Protein AF-A0A7S2ZTG7-F1 (afdb_monomer)

Radius of gyration: 15.68 Å; Cα contacts (8 Å, |Δi|>4): 116; chains: 1; bounding box: 51×35×34 Å

Secondary structure (DSSP, 8-state):
--SSSSSSHHHHHHHHHHHH-SEEE-TT--HHHHHHHHHHHHHHHHS----TTEEEEEE------TTS---HHHHHHHHHHHTT---EE-TTSSEEEEEE--

Foldseek 3Di:
DDPPPPPPVVVVVVLVVLQVDLEDEQEPPDLVVLVVSVVVSVVSVVPDPDDQFRKHKYFLDLDPPPPDDSPNVVSSCVSCVVVVWDWDADPSRGITMTGGGD

pLDDT: mean 73.91, std 17.14, range [40.03, 93.25]

Mean predicted aligned error: 10.43 Å

Organism: NCBI:txid101924

Structure (mmCIF, N/CA/C/O backbone):
data_AF-A0A7S2ZTG7-F1
#
_entry.id   AF-A0A7S2ZTG7-F1
#
loop_
_atom_site.group_PDB
_atom_site.id
_atom_site.type_symbol
_atom_site.label_atom_id
_atom_site.label_alt_id
_atom_site.label_comp_id
_atom_site.label_asym_id
_atom_site.label_entity_id
_atom_site.label_seq_id
_atom_site.pdbx_PDB_ins_code
_atom_site.Cartn_x
_atom_site.Cartn_y
_atom_site.Cartn_z
_atom_site.occupancy
_atom_site.B_iso_or_equiv
_atom_site.auth_seq_id
_atom_site.auth_comp_id
_atom_site.auth_asym_id
_atom_site.auth_atom_id
_atom_site.pdbx_PDB_model_num
ATOM 1 N N . MET A 1 1 ? -33.675 -24.214 -10.840 1.00 48.72 1 MET A N 1
ATOM 2 C CA . MET A 1 1 ? -33.329 -23.308 -9.723 1.00 48.72 1 MET A CA 1
ATOM 3 C C . MET A 1 1 ? -31.962 -23.694 -9.175 1.00 48.72 1 MET A C 1
ATOM 5 O O . MET A 1 1 ? -31.676 -24.878 -9.121 1.00 48.72 1 MET A O 1
ATOM 9 N N . SER A 1 2 ? -31.174 -22.705 -8.744 1.00 48.22 2 SER A N 1
ATOM 10 C CA . SER A 1 2 ? -29.939 -22.847 -7.948 1.00 48.22 2 SER A CA 1
ATOM 11 C C . SER A 1 2 ? -28.609 -23.088 -8.691 1.00 48.22 2 SER A C 1
ATOM 13 O O . SER A 1 2 ? -28.026 -24.162 -8.640 1.00 48.22 2 SER A O 1
ATOM 15 N N . GLN A 1 3 ? -28.074 -22.032 -9.316 1.00 43.06 3 GLN A N 1
ATOM 16 C CA . GLN A 1 3 ? -26.617 -21.857 -9.514 1.00 43.06 3 GLN A CA 1
ATOM 17 C C . GLN A 1 3 ? -26.085 -20.548 -8.888 1.00 43.06 3 GLN A C 1
ATOM 19 O O . GLN A 1 3 ? -24.906 -20.229 -8.995 1.00 43.06 3 GLN A O 1
ATOM 24 N N . PHE A 1 4 ? -26.933 -19.785 -8.189 1.00 45.25 4 PHE A N 1
ATOM 25 C CA . PHE A 1 4 ? -26.601 -18.427 -7.736 1.00 45.25 4 PHE A CA 1
ATOM 26 C C . PHE A 1 4 ? -26.100 -18.317 -6.287 1.00 45.25 4 PHE A C 1
ATOM 28 O O . PHE A 1 4 ? -25.670 -17.244 -5.875 1.00 45.25 4 PHE A O 1
ATOM 35 N N . LEU A 1 5 ? -26.093 -19.408 -5.513 1.00 42.53 5 LEU A N 1
ATOM 36 C CA . LEU A 1 5 ? -25.758 -19.360 -4.081 1.00 42.53 5 LEU A CA 1
ATOM 37 C C . LEU A 1 5 ? -24.294 -19.690 -3.740 1.00 42.53 5 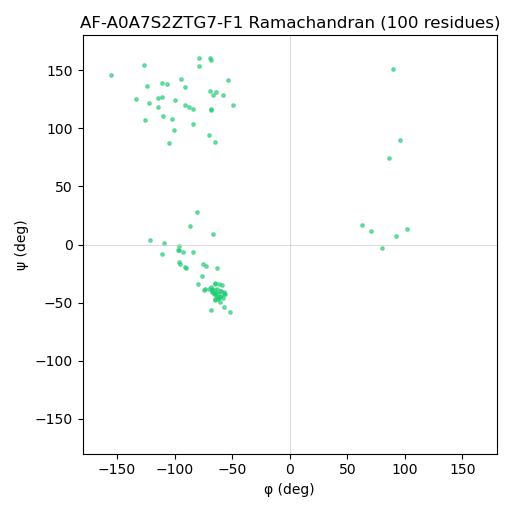LEU A C 1
ATOM 39 O O . LEU A 1 5 ? -23.911 -19.585 -2.581 1.00 42.53 5 LEU A O 1
ATOM 43 N N . PHE A 1 6 ? -23.448 -20.021 -4.722 1.00 42.12 6 PHE A N 1
ATOM 44 C CA . PHE A 1 6 ? -22.040 -20.377 -4.470 1.00 42.12 6 PHE A CA 1
ATOM 45 C C . PHE A 1 6 ? -21.041 -19.216 -4.643 1.00 42.12 6 PHE A C 1
ATOM 47 O O . PHE A 1 6 ? -19.852 -19.378 -4.373 1.00 42.12 6 PHE A O 1
ATOM 54 N N . ARG A 1 7 ? -21.502 -18.033 -5.083 1.00 40.03 7 ARG A N 1
ATOM 55 C CA . ARG A 1 7 ? -20.640 -16.859 -5.340 1.00 40.03 7 ARG A CA 1
ATOM 56 C C . ARG A 1 7 ? -20.548 -15.852 -4.190 1.00 40.03 7 ARG A C 1
ATOM 58 O O . ARG A 1 7 ? -19.629 -15.045 -4.191 1.00 40.03 7 ARG A O 1
ATOM 65 N N . LEU A 1 8 ? -21.462 -15.888 -3.219 1.00 45.09 8 LEU A N 1
ATOM 66 C CA . LEU A 1 8 ? -21.557 -14.858 -2.170 1.00 45.09 8 LEU A CA 1
ATOM 67 C C . LEU A 1 8 ? -20.842 -15.224 -0.861 1.00 45.09 8 LEU A C 1
ATOM 69 O O . LEU A 1 8 ? -20.573 -14.352 -0.040 1.00 45.09 8 LEU A O 1
ATOM 73 N N . THR A 1 9 ? -20.488 -16.494 -0.663 1.00 42.25 9 THR A N 1
ATOM 74 C CA . THR A 1 9 ? -19.822 -16.969 0.562 1.00 42.25 9 THR A CA 1
ATOM 75 C C . THR A 1 9 ? -18.295 -16.922 0.489 1.00 42.25 9 THR A C 1
ATOM 77 O O . THR A 1 9 ? -17.647 -16.864 1.532 1.00 42.25 9 THR A O 1
ATOM 80 N N . GLN A 1 10 ? -17.700 -16.879 -0.710 1.00 44.78 10 GLN A N 1
ATOM 81 C CA . GLN A 1 10 ? -16.241 -16.769 -0.853 1.00 44.78 10 GLN A CA 1
ATOM 82 C C . GLN A 1 10 ? -15.708 -15.354 -0.580 1.00 44.78 10 GLN A C 1
ATOM 84 O O . GLN A 1 10 ? -14.575 -15.217 -0.118 1.00 44.78 10 GLN A O 1
ATOM 89 N N . SER A 1 11 ? -16.521 -14.311 -0.784 1.00 49.38 11 SER A N 1
ATOM 90 C CA . SER A 1 11 ? -16.092 -12.916 -0.610 1.00 49.38 11 SER A CA 1
ATOM 91 C C . SER A 1 11 ? -15.738 -12.590 0.844 1.00 49.38 11 SER A C 1
ATOM 93 O O . SER A 1 11 ? -14.630 -12.131 1.105 1.00 49.38 11 SER A O 1
ATOM 95 N N . ARG A 1 12 ? -16.588 -12.967 1.813 1.00 50.66 12 ARG A N 1
ATOM 96 C CA . ARG A 1 12 ? -16.324 -12.702 3.243 1.00 50.66 12 ARG A CA 1
ATOM 97 C C . ARG A 1 12 ? -15.109 -13.446 3.794 1.00 50.66 12 ARG A C 1
ATOM 99 O O . ARG A 1 12 ? -14.419 -12.946 4.682 1.00 50.66 12 ARG A O 1
ATOM 106 N N . PHE A 1 13 ? -14.847 -14.657 3.304 1.00 48.78 13 PHE A N 1
ATOM 107 C CA . PHE A 1 13 ? -13.727 -15.458 3.797 1.00 48.78 13 PHE A CA 1
ATOM 108 C C . PHE A 1 13 ? -12.381 -14.937 3.277 1.00 48.78 13 PHE A C 1
ATOM 110 O O . PHE A 1 13 ? -11.405 -14.874 4.031 1.00 48.78 13 PHE A O 1
ATOM 117 N N . LEU A 1 14 ? -12.339 -14.506 2.012 1.00 51.38 14 LEU A N 1
ATOM 118 C CA . LEU A 1 14 ? -11.170 -13.836 1.448 1.00 51.38 14 LEU A CA 1
ATOM 119 C C . LEU A 1 14 ? -10.939 -12.481 2.125 1.00 51.38 14 LEU A C 1
ATOM 121 O O . LEU A 1 14 ? -9.808 -12.222 2.525 1.00 51.38 14 LEU A O 1
ATOM 125 N N . GLU A 1 15 ? -11.988 -11.688 2.365 1.00 50.19 15 GLU A N 1
ATOM 126 C CA . GLU A 1 15 ? -11.901 -10.429 3.122 1.00 50.19 15 GLU A CA 1
ATOM 127 C C . GLU A 1 15 ? -11.312 -10.638 4.526 1.00 50.19 15 GLU A C 1
ATOM 129 O O . GLU A 1 15 ? -10.419 -9.899 4.931 1.00 50.19 15 GLU A O 1
ATOM 134 N N . SER A 1 16 ? -11.717 -11.688 5.251 1.00 51.50 16 SER A N 1
ATOM 135 C CA . SER A 1 16 ? -11.188 -11.983 6.594 1.00 51.50 16 SER A CA 1
ATOM 136 C C . SER A 1 16 ? -9.691 -12.335 6.590 1.00 51.50 16 SER A C 1
ATOM 138 O O . SER A 1 16 ? -8.922 -11.845 7.421 1.00 51.50 16 SER A O 1
ATOM 140 N N . ARG A 1 17 ? -9.238 -13.144 5.622 1.00 51.75 17 ARG A N 1
ATOM 141 C CA . ARG A 1 17 ? -7.812 -13.494 5.455 1.00 51.75 17 ARG A CA 1
ATOM 142 C C . ARG A 1 17 ? -6.985 -12.301 4.978 1.00 51.75 17 ARG A C 1
ATOM 144 O O . ARG A 1 17 ? -5.849 -12.136 5.422 1.00 51.75 17 ARG A O 1
ATOM 151 N N . PHE A 1 18 ? -7.546 -11.479 4.093 1.00 53.94 18 PHE A N 1
ATOM 152 C CA . PHE A 1 18 ? -6.904 -10.263 3.600 1.00 53.94 18 PHE A CA 1
ATOM 153 C C . PHE A 1 18 ? -6.795 -9.217 4.706 1.00 53.94 18 PHE A C 1
ATOM 155 O O . PHE A 1 18 ? -5.768 -8.561 4.815 1.00 53.94 18 PHE A O 1
ATOM 162 N N . HIS A 1 19 ? -7.800 -9.119 5.579 1.00 55.69 19 HIS A N 1
ATOM 163 C CA . HIS A 1 19 ? -7.783 -8.286 6.775 1.00 55.69 19 HIS A CA 1
ATOM 164 C C . HIS A 1 19 ? -6.696 -8.734 7.756 1.00 55.69 19 HIS A C 1
ATOM 166 O O . HIS A 1 19 ? -5.933 -7.901 8.223 1.00 55.69 19 HIS A O 1
ATOM 172 N N . GLN A 1 20 ? -6.551 -10.031 8.054 1.00 58.94 20 GLN A N 1
ATOM 173 C CA . GLN A 1 20 ? -5.524 -10.505 8.999 1.00 58.94 20 GLN A CA 1
ATOM 174 C C . GLN A 1 20 ? -4.091 -10.278 8.510 1.00 58.94 20 GLN A C 1
ATOM 176 O O . GLN A 1 20 ? -3.207 -10.011 9.326 1.00 58.94 20 GLN A O 1
ATOM 181 N N . LYS A 1 21 ? -3.857 -10.345 7.196 1.00 67.06 21 LYS A N 1
ATOM 182 C CA . LYS A 1 21 ? -2.542 -10.044 6.633 1.00 67.06 21 LYS A CA 1
ATOM 183 C C . LYS A 1 21 ? -2.241 -8.556 6.781 1.00 67.06 21 LYS A C 1
ATOM 185 O O . LYS A 1 21 ? -2.920 -7.701 6.215 1.00 67.06 21 LYS A O 1
ATOM 190 N N . THR A 1 22 ? -1.205 -8.253 7.552 1.00 80.38 22 THR A N 1
ATOM 191 C CA . THR A 1 22 ? -0.633 -6.908 7.643 1.00 80.38 22 THR A CA 1
ATOM 192 C C . THR A 1 22 ? 0.138 -6.550 6.382 1.00 80.38 22 THR A C 1
ATOM 194 O O . THR A 1 22 ? 0.325 -5.372 6.134 1.00 80.38 22 THR A O 1
ATOM 197 N N . SER A 1 23 ? 0.530 -7.528 5.561 1.00 87.00 23 SER A N 1
ATOM 198 C CA . SER A 1 23 ? 1.296 -7.312 4.338 1.00 87.00 23 SER A CA 1
ATOM 199 C C . SER A 1 23 ? 0.498 -7.590 3.060 1.00 87.00 23 SER A C 1
ATOM 201 O O . SER A 1 23 ? -0.252 -8.566 2.963 1.00 87.00 23 SER A O 1
ATOM 203 N N . VAL A 1 24 ? 0.683 -6.728 2.061 1.00 88.94 24 VAL A N 1
ATOM 204 C CA . VAL A 1 24 ? 0.140 -6.841 0.704 1.00 88.94 24 VAL A CA 1
ATOM 205 C C . VAL A 1 24 ? 1.306 -6.834 -0.274 1.00 88.94 24 VAL A C 1
ATOM 207 O O . VAL A 1 24 ? 2.090 -5.887 -0.302 1.00 88.94 24 VAL A O 1
ATOM 210 N N . ASP A 1 25 ? 1.419 -7.889 -1.076 1.00 88.19 25 ASP A N 1
ATOM 211 C CA . ASP A 1 25 ? 2.457 -7.991 -2.098 1.00 88.19 25 ASP A CA 1
ATOM 212 C C . ASP A 1 25 ? 1.997 -7.352 -3.411 1.00 88.19 25 ASP A C 1
ATOM 214 O O . ASP A 1 25 ? 0.998 -7.762 -4.001 1.00 88.19 25 ASP A O 1
ATOM 218 N N . LEU A 1 26 ? 2.721 -6.317 -3.829 1.00 87.94 26 LEU A N 1
ATOM 219 C CA . LEU A 1 26 ? 2.527 -5.549 -5.057 1.00 87.94 26 LEU A CA 1
ATOM 220 C C . LEU A 1 26 ? 3.651 -5.824 -6.071 1.00 87.94 26 LEU A C 1
ATOM 222 O O . LEU A 1 26 ? 3.669 -5.228 -7.150 1.00 87.94 26 LEU A O 1
ATOM 226 N N . HIS A 1 27 ? 4.606 -6.701 -5.748 1.00 84.19 27 HIS A N 1
ATOM 227 C CA . HIS A 1 27 ? 5.703 -7.040 -6.640 1.00 84.19 27 HIS A CA 1
ATOM 228 C C . HIS A 1 27 ? 5.188 -7.726 -7.913 1.00 84.19 27 HIS A C 1
ATOM 230 O O . HIS A 1 27 ? 4.408 -8.673 -7.864 1.00 84.19 27 HIS A O 1
ATOM 236 N N . GLY A 1 28 ? 5.653 -7.253 -9.071 1.00 80.12 28 GLY A N 1
ATOM 237 C CA . GLY A 1 28 ? 5.284 -7.811 -10.375 1.00 80.12 28 GLY A CA 1
ATOM 238 C C . GLY A 1 28 ? 3.925 -7.358 -10.919 1.00 80.12 28 GLY A C 1
ATOM 239 O O . GLY A 1 28 ? 3.604 -7.699 -12.055 1.00 80.12 28 GLY A O 1
ATOM 240 N N . TYR A 1 29 ? 3.152 -6.565 -10.170 1.00 84.75 29 TYR A N 1
ATOM 241 C CA . TYR A 1 29 ? 1.921 -5.954 -10.678 1.00 84.75 29 TYR A CA 1
ATOM 242 C C . TYR A 1 29 ? 2.200 -4.726 -11.548 1.00 84.75 29 TYR A C 1
ATOM 244 O O . TYR A 1 29 ? 3.258 -4.099 -11.473 1.00 84.75 29 TYR A O 1
ATOM 252 N N . THR A 1 30 ? 1.219 -4.340 -12.364 1.00 85.69 30 THR A N 1
ATOM 253 C CA . THR A 1 30 ? 1.221 -3.013 -12.987 1.00 85.69 30 THR A CA 1
ATOM 254 C C . THR A 1 30 ? 0.984 -1.936 -11.922 1.00 85.69 30 THR A C 1
ATOM 256 O O . THR A 1 30 ? 0.459 -2.214 -10.844 1.00 85.69 30 THR A O 1
ATOM 259 N N . VAL A 1 31 ? 1.349 -0.682 -12.212 1.00 85.50 31 VAL A N 1
ATOM 260 C CA . VAL A 1 31 ? 1.065 0.444 -11.300 1.00 85.50 31 VAL A CA 1
ATOM 261 C C . VAL A 1 31 ? -0.435 0.552 -11.019 1.00 85.50 31 VAL A C 1
ATOM 263 O O . VAL A 1 31 ? -0.828 0.752 -9.876 1.00 85.50 31 VAL A O 1
ATOM 266 N N . GLU A 1 32 ? -1.269 0.397 -12.047 1.00 88.38 32 GLU A N 1
ATOM 267 C CA . GLU A 1 32 ? -2.720 0.517 -11.918 1.00 88.38 32 GLU A CA 1
ATOM 268 C C . GLU A 1 32 ? -3.303 -0.582 -11.018 1.00 88.38 32 GLU A C 1
ATOM 270 O O . GLU A 1 32 ? -4.067 -0.287 -10.097 1.00 88.38 32 GLU A O 1
ATOM 275 N N . ASP A 1 33 ? -2.900 -1.838 -11.226 1.00 86.94 33 ASP A N 1
ATOM 276 C CA . ASP A 1 33 ? -3.378 -2.957 -10.408 1.00 86.94 33 ASP A CA 1
ATOM 277 C C . ASP A 1 33 ? -2.871 -2.865 -8.968 1.00 86.94 33 ASP A C 1
ATOM 279 O O . ASP A 1 33 ? -3.624 -3.122 -8.026 1.00 86.94 33 ASP A O 1
ATOM 283 N N . ALA A 1 34 ? -1.624 -2.422 -8.777 1.00 89.31 34 ALA A N 1
ATOM 284 C CA . ALA A 1 34 ? -1.070 -2.187 -7.451 1.00 89.31 34 ALA A CA 1
ATOM 285 C C . ALA A 1 34 ? -1.885 -1.135 -6.680 1.00 89.31 34 ALA A C 1
ATOM 287 O O . ALA A 1 34 ? -2.225 -1.353 -5.518 1.00 89.31 34 ALA A O 1
ATOM 288 N N . LEU A 1 35 ? -2.263 -0.026 -7.326 1.00 91.25 35 LEU A N 1
ATOM 289 C CA . LEU A 1 35 ? -3.098 1.009 -6.707 1.00 91.25 35 LEU A CA 1
ATOM 290 C C . LEU A 1 35 ? -4.505 0.500 -6.368 1.00 91.25 35 LEU A C 1
ATOM 292 O O . LEU A 1 35 ? -5.017 0.809 -5.291 1.00 91.25 35 LEU A O 1
ATOM 296 N N . LYS A 1 36 ? -5.113 -0.330 -7.226 1.00 91.56 36 LYS A N 1
ATOM 297 C CA . LYS A 1 36 ? -6.405 -0.975 -6.925 1.00 91.56 36 LYS A CA 1
ATOM 298 C C . LYS A 1 36 ? -6.310 -1.858 -5.680 1.00 91.56 36 LYS A C 1
ATOM 300 O O . LYS A 1 36 ? -7.169 -1.769 -4.807 1.00 91.56 36 LYS A O 1
ATOM 305 N N . LEU A 1 37 ? -5.255 -2.667 -5.563 1.00 89.75 37 LEU A N 1
ATOM 306 C CA . LEU A 1 37 ? -5.030 -3.526 -4.393 1.00 89.75 37 LEU A CA 1
ATOM 307 C C . LEU A 1 37 ? -4.806 -2.716 -3.111 1.00 89.75 37 LEU A C 1
ATOM 309 O O . LEU A 1 37 ? -5.370 -3.054 -2.069 1.00 89.75 37 LEU A O 1
ATOM 313 N N . VAL A 1 38 ? -4.033 -1.628 -3.189 1.00 91.12 38 VAL A N 1
ATOM 314 C CA . VAL A 1 38 ? -3.836 -0.695 -2.068 1.00 91.12 38 VAL A CA 1
ATOM 315 C C . VAL A 1 38 ? -5.174 -0.091 -1.643 1.00 91.12 38 VAL A C 1
ATOM 317 O O . VAL A 1 38 ? -5.522 -0.154 -0.466 1.00 91.12 38 VAL A O 1
ATOM 320 N N . SER A 1 39 ? -5.958 0.425 -2.593 1.00 91.50 39 SER A N 1
ATOM 321 C CA . SER A 1 39 ? -7.276 1.009 -2.326 1.00 91.50 39 SER A CA 1
ATOM 322 C C . SER A 1 39 ? -8.221 0.015 -1.650 1.00 91.50 39 SER A C 1
ATOM 324 O O . SER A 1 39 ? -8.873 0.368 -0.671 1.00 91.50 39 SER A O 1
ATOM 326 N N . LEU A 1 40 ? -8.287 -1.223 -2.151 1.00 89.00 40 LEU A N 1
ATOM 327 C CA . LEU A 1 40 ? -9.132 -2.278 -1.585 1.00 89.00 40 LEU A CA 1
ATOM 328 C C . LEU A 1 40 ? -8.722 -2.619 -0.151 1.00 89.00 40 LEU A C 1
ATOM 330 O O . LEU A 1 40 ? -9.581 -2.769 0.715 1.00 89.00 40 LEU A O 1
ATOM 334 N N . LYS A 1 41 ? -7.413 -2.712 0.119 1.00 87.38 41 LYS A N 1
ATOM 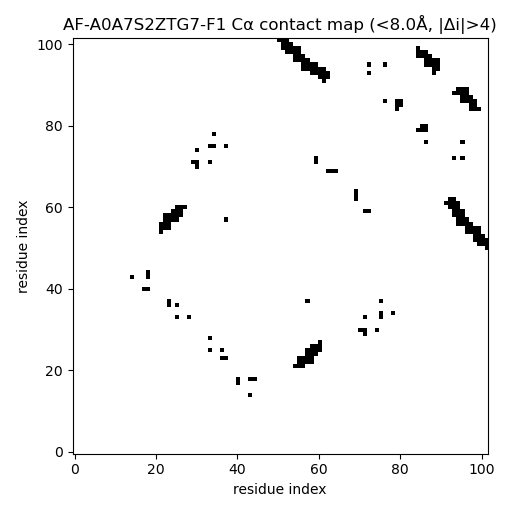335 C CA . LYS A 1 41 ? -6.908 -2.982 1.468 1.00 87.38 41 LYS A CA 1
ATOM 336 C C . LYS A 1 41 ? -7.267 -1.857 2.434 1.00 87.38 41 LYS A C 1
ATOM 338 O O . LYS A 1 41 ? -7.714 -2.149 3.537 1.00 87.38 41 LYS A O 1
ATOM 343 N N . LEU A 1 42 ? -7.080 -0.602 2.030 1.00 87.06 42 LEU A N 1
ATOM 344 C CA . LEU A 1 42 ? -7.410 0.554 2.865 1.00 87.06 42 LEU A CA 1
ATOM 345 C C . LEU A 1 42 ? -8.906 0.608 3.186 1.00 87.06 42 LEU A C 1
ATOM 347 O O . LEU A 1 42 ? -9.260 0.721 4.352 1.00 87.06 42 LEU A O 1
ATOM 351 N N . ASP A 1 43 ? -9.770 0.435 2.183 1.00 86.50 43 ASP A N 1
ATOM 352 C CA . ASP A 1 43 ? -11.229 0.426 2.362 1.00 86.50 43 ASP A CA 1
ATOM 353 C C . ASP A 1 43 ? -11.682 -0.707 3.304 1.00 86.50 43 ASP A C 1
ATOM 355 O O . ASP A 1 43 ? -12.502 -0.484 4.195 1.00 86.50 43 ASP A O 1
ATOM 359 N N . CYS A 1 44 ? -11.076 -1.898 3.203 1.00 82.88 44 CYS A N 1
ATOM 360 C CA . CYS A 1 44 ? -11.337 -2.989 4.147 1.00 82.88 44 CYS A CA 1
ATOM 361 C C . CYS A 1 44 ? -10.999 -2.605 5.596 1.00 82.88 44 CYS A C 1
ATOM 363 O O . CYS A 1 44 ? -11.725 -2.976 6.513 1.00 82.88 44 CYS A O 1
ATOM 365 N N . GLU A 1 45 ? -9.901 -1.887 5.824 1.00 81.81 45 GLU A N 1
ATOM 366 C CA . GLU A 1 45 ? -9.457 -1.503 7.171 1.00 81.81 45 GLU A CA 1
ATOM 367 C C . GLU A 1 45 ? -10.244 -0.295 7.710 1.00 81.81 45 GLU A C 1
ATOM 369 O O . GLU A 1 45 ? -10.579 -0.236 8.897 1.00 81.81 45 GLU A O 1
ATOM 374 N N . GLU A 1 46 ? -10.627 0.633 6.833 1.00 79.12 46 GLU A N 1
ATOM 375 C CA . GLU A 1 46 ? -11.521 1.752 7.139 1.00 79.12 46 GLU A CA 1
ATOM 376 C C . GLU A 1 46 ? -12.920 1.265 7.540 1.00 79.12 46 GLU A C 1
ATOM 378 O O . GLU A 1 46 ? -13.491 1.791 8.494 1.00 79.12 46 GLU A O 1
ATOM 383 N N . ARG A 1 47 ? -13.446 0.208 6.910 1.00 77.69 47 ARG A N 1
ATOM 384 C CA . ARG A 1 47 ? -14.760 -0.372 7.251 1.00 77.69 47 ARG A CA 1
ATOM 385 C C . ARG A 1 47 ? -14.777 -1.194 8.538 1.00 77.69 47 ARG A C 1
ATOM 387 O O . ARG A 1 47 ? -15.850 -1.475 9.060 1.00 77.69 47 ARG A O 1
ATOM 394 N N . THR A 1 48 ? -13.623 -1.606 9.058 1.00 70.50 48 THR A N 1
ATOM 395 C CA . THR A 1 48 ? -13.562 -2.402 10.294 1.00 70.50 48 THR A CA 1
ATOM 396 C C . THR A 1 48 ? -13.431 -1.51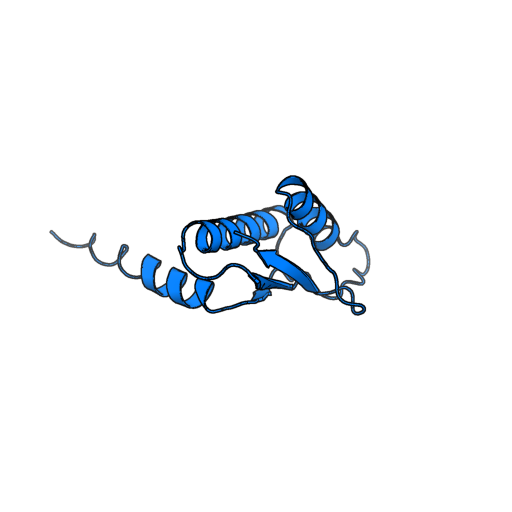9 11.532 1.00 70.50 48 THR A C 1
ATOM 398 O O . THR A 1 48 ? -12.441 -0.809 11.671 1.00 70.50 48 THR A O 1
ATOM 401 N N . ASP A 1 49 ? -14.376 -1.584 12.474 1.00 61.84 49 ASP A N 1
ATOM 402 C CA . ASP A 1 49 ? -14.442 -0.745 13.695 1.00 61.84 49 ASP A CA 1
ATOM 403 C C . ASP A 1 49 ? -13.319 -0.963 14.733 1.00 61.84 49 ASP A C 1
ATOM 405 O O . ASP A 1 49 ? -13.372 -0.456 15.852 1.00 61.84 49 ASP A O 1
ATOM 409 N N . GLY A 1 50 ? -12.276 -1.724 14.412 1.00 56.09 50 GLY A N 1
ATOM 410 C CA . GLY A 1 50 ? -11.370 -2.259 15.419 1.00 56.09 50 GLY A CA 1
ATOM 411 C C . GLY A 1 50 ? -9.909 -1.937 15.171 1.00 56.09 50 GLY A C 1
ATOM 412 O O . GLY A 1 50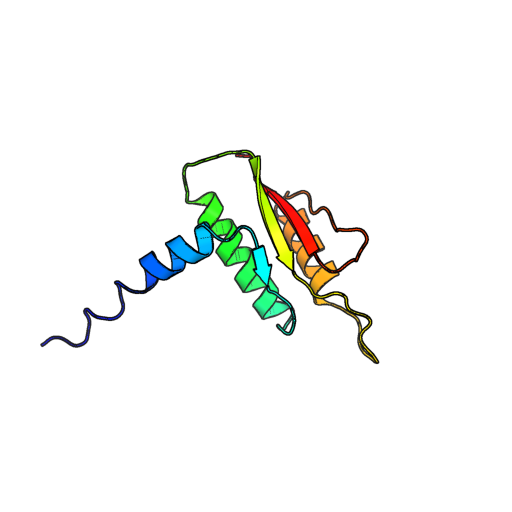 ? -9.262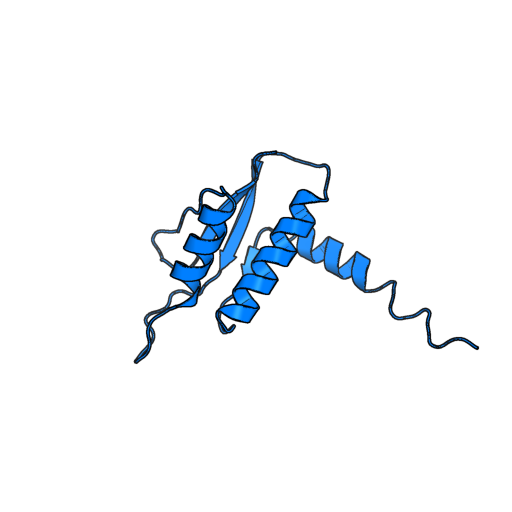 -2.646 14.409 1.00 56.09 50 GLY A O 1
ATOM 413 N N . ARG A 1 51 ? -9.381 -1.014 15.986 1.00 58.84 51 ARG A N 1
ATOM 414 C CA . ARG A 1 51 ? -7.956 -0.784 16.322 1.00 58.84 51 ARG A CA 1
ATOM 415 C C . ARG A 1 51 ? -7.244 0.289 15.493 1.00 58.84 51 ARG A C 1
ATOM 417 O O . ARG A 1 51 ? -6.569 0.013 14.504 1.00 58.84 51 ARG A O 1
ATOM 424 N N . SER A 1 52 ? -7.315 1.515 16.013 1.00 65.06 52 SER A N 1
ATOM 425 C CA . SER A 1 52 ? -6.331 2.567 15.733 1.00 65.06 52 SER A CA 1
ATOM 426 C C . SER A 1 52 ? -4.913 2.043 16.034 1.00 65.06 52 SER A C 1
ATOM 428 O O . SER A 1 52 ? -4.717 1.264 16.971 1.00 65.06 52 SER A O 1
ATOM 430 N N . GLY A 1 53 ? -3.929 2.413 15.214 1.00 69.62 53 GLY A N 1
ATOM 431 C CA . GLY A 1 53 ? -2.531 1.993 15.359 1.00 69.62 53 GLY A CA 1
ATOM 432 C C . GLY A 1 53 ? -2.135 0.731 14.582 1.00 69.62 53 GLY A C 1
ATOM 433 O O . GLY A 1 53 ? -1.013 0.241 14.745 1.00 69.62 53 GLY A O 1
ATOM 434 N N . ARG A 1 54 ? -3.009 0.192 13.722 1.00 80.94 54 ARG A N 1
ATOM 435 C CA . ARG A 1 54 ? -2.668 -0.971 12.893 1.00 80.94 54 ARG A CA 1
ATOM 436 C C . ARG A 1 54 ? -1.642 -0.608 11.819 1.00 80.94 54 ARG A C 1
ATOM 438 O O . ARG A 1 54 ? -1.813 0.368 11.091 1.00 80.94 54 ARG A O 1
ATOM 445 N N . ARG A 1 55 ? -0.596 -1.430 11.700 1.00 85.44 55 ARG A N 1
ATOM 446 C CA . ARG A 1 55 ? 0.424 -1.326 10.648 1.00 85.44 55 ARG A CA 1
ATOM 447 C C . ARG A 1 55 ? 0.052 -2.158 9.428 1.00 85.44 55 ARG A C 1
ATOM 449 O O . ARG A 1 55 ? -0.352 -3.313 9.575 1.00 85.44 55 ARG A O 1
ATOM 456 N N . ILE A 1 56 ? 0.225 -1.568 8.249 1.00 89.25 56 ILE A N 1
ATOM 457 C CA . ILE A 1 56 ? 0.083 -2.238 6.955 1.00 89.25 56 ILE A CA 1
ATOM 458 C C . ILE A 1 56 ? 1.381 -2.070 6.179 1.00 89.25 56 ILE A C 1
ATOM 460 O O . ILE A 1 56 ? 1.943 -0.978 6.137 1.00 89.25 56 ILE A O 1
ATOM 464 N N . GLU A 1 57 ? 1.831 -3.150 5.560 1.00 90.44 57 GLU A N 1
ATOM 465 C CA . GLU A 1 57 ? 3.054 -3.246 4.783 1.00 90.44 57 GLU A CA 1
ATOM 466 C C . GLU A 1 57 ? 2.688 -3.512 3.319 1.00 90.44 57 GLU A C 1
ATOM 468 O O . GLU A 1 57 ? 1.974 -4.458 3.001 1.00 90.44 57 GLU A O 1
ATOM 473 N N . PHE A 1 58 ? 3.183 -2.693 2.405 1.00 90.62 58 PHE A N 1
ATOM 474 C CA . PHE A 1 58 ? 3.035 -2.870 0.967 1.00 90.62 58 PHE A CA 1
ATOM 475 C C . PHE A 1 58 ? 4.393 -3.236 0.382 1.00 90.62 58 PHE A C 1
ATOM 477 O O . PHE A 1 58 ? 5.311 -2.414 0.341 1.00 90.62 58 PHE A O 1
ATOM 484 N N . ILE A 1 59 ? 4.537 -4.478 -0.066 1.00 89.69 59 ILE A N 1
ATOM 485 C CA . ILE A 1 59 ? 5.777 -4.991 -0.645 1.00 89.69 59 ILE A CA 1
ATOM 486 C C . ILE A 1 59 ? 5.778 -4.592 -2.119 1.00 89.69 59 ILE A C 1
ATOM 488 O O . ILE A 1 59 ? 5.066 -5.161 -2.930 1.00 89.69 59 ILE A O 1
ATOM 492 N N . THR A 1 60 ? 6.555 -3.575 -2.476 1.00 85.56 60 THR A N 1
ATOM 493 C CA . THR A 1 60 ? 6.636 -3.053 -3.855 1.00 85.56 60 THR A CA 1
ATOM 494 C C . THR A 1 60 ? 7.756 -3.703 -4.669 1.00 85.56 60 THR A C 1
ATOM 496 O O . THR A 1 60 ? 7.852 -3.493 -5.878 1.00 85.56 60 THR A O 1
ATOM 499 N N . GLY A 1 61 ? 8.582 -4.527 -4.014 1.00 76.50 61 GLY A N 1
ATOM 500 C CA . GLY A 1 61 ? 9.771 -5.136 -4.597 1.00 76.50 61 GLY A CA 1
ATOM 501 C C . GLY A 1 61 ? 11.025 -4.282 -4.436 1.00 76.50 61 GLY A C 1
ATOM 502 O O . GLY A 1 61 ? 10.970 -3.060 -4.405 1.00 76.50 61 GLY A O 1
ATOM 503 N N . ARG A 1 62 ? 12.195 -4.926 -4.374 1.00 70.69 62 ARG A N 1
ATOM 504 C CA . ARG A 1 62 ? 13.501 -4.287 -4.091 1.00 70.69 62 ARG A CA 1
ATOM 505 C C . ARG A 1 62 ? 14.148 -3.605 -5.312 1.00 70.69 62 ARG A C 1
ATOM 507 O O . ARG A 1 62 ? 15.368 -3.587 -5.429 1.00 70.69 62 ARG A O 1
ATOM 514 N N . GLY A 1 63 ? 13.356 -3.137 -6.275 1.00 64.12 63 GLY A N 1
ATOM 515 C CA . GLY A 1 63 ? 13.799 -2.931 -7.659 1.00 64.12 63 GLY A CA 1
ATOM 516 C C . GLY A 1 63 ? 15.114 -2.148 -7.844 1.00 64.12 63 GLY A C 1
ATOM 517 O O . GLY A 1 63 ? 15.181 -0.960 -7.550 1.00 64.12 63 GLY A O 1
ATOM 518 N N . LYS A 1 64 ? 16.111 -2.781 -8.480 1.00 49.88 64 LYS A N 1
ATOM 519 C CA . LYS A 1 64 ? 16.855 -2.171 -9.594 1.00 49.88 64 LYS A CA 1
ATOM 520 C C . LYS A 1 64 ? 16.263 -2.778 -10.861 1.00 49.88 64 LYS A C 1
ATOM 522 O O . LYS A 1 64 ? 16.590 -3.908 -11.204 1.00 49.88 64 LYS A O 1
ATOM 527 N N . SER A 1 65 ? 15.351 -2.077 -11.524 1.00 49.34 65 SER A N 1
ATOM 528 C CA . SER A 1 65 ? 14.892 -2.518 -12.840 1.00 49.34 65 SER A CA 1
ATOM 529 C C . SER A 1 65 ? 16.037 -2.357 -13.836 1.00 49.34 65 SER A C 1
ATOM 531 O O . SER A 1 65 ? 16.481 -1.241 -14.106 1.00 49.34 65 SER A O 1
ATOM 533 N N . THR A 1 66 ? 16.516 -3.464 -14.391 1.00 44.09 66 THR A N 1
ATOM 534 C CA . THR A 1 66 ? 17.400 -3.490 -15.557 1.00 44.09 66 THR A CA 1
ATOM 535 C C . THR A 1 66 ? 16.609 -2.942 -16.755 1.00 44.09 66 THR A C 1
ATOM 537 O O . THR A 1 66 ? 15.914 -3.682 -17.437 1.00 44.09 66 THR A O 1
ATOM 540 N N . GLY A 1 67 ? 16.630 -1.620 -16.966 1.00 49.28 67 GLY A N 1
ATOM 541 C CA . GLY A 1 67 ? 16.104 -0.987 -18.187 1.00 49.28 67 GLY A CA 1
ATOM 542 C C . GLY A 1 67 ? 14.724 -0.313 -18.127 1.00 49.28 67 GLY A C 1
ATOM 543 O O . GLY A 1 67 ? 14.194 0.035 -19.176 1.00 49.28 67 GLY A O 1
ATOM 544 N N . GLY A 1 68 ? 14.132 -0.062 -16.954 1.00 52.41 68 GLY A N 1
ATOM 545 C CA . GLY A 1 68 ? 12.869 0.691 -16.865 1.00 52.41 68 GLY A CA 1
ATOM 546 C C . GLY A 1 68 ? 12.670 1.366 -15.512 1.00 52.41 68 GLY A C 1
ATOM 547 O O . GLY A 1 68 ? 13.101 0.842 -14.495 1.00 52.41 68 GLY A O 1
ATOM 548 N N . SER A 1 69 ? 12.041 2.541 -15.461 1.00 53.94 69 SER A N 1
ATOM 549 C CA . SER A 1 69 ? 11.790 3.237 -14.191 1.00 53.94 69 SER A CA 1
ATOM 550 C C . SER A 1 69 ? 10.967 2.345 -13.247 1.00 53.94 69 SER A C 1
ATOM 552 O O . SER A 1 69 ? 9.916 1.836 -13.638 1.00 53.94 69 SER A O 1
ATOM 554 N N . VAL A 1 70 ? 11.415 2.156 -12.003 1.00 61.50 70 VAL A N 1
ATOM 555 C CA . VAL A 1 70 ? 10.629 1.474 -10.960 1.00 61.50 70 VAL A CA 1
ATOM 556 C C . VAL A 1 70 ? 9.476 2.402 -10.572 1.00 61.50 70 VAL A C 1
ATOM 558 O O . VAL A 1 70 ? 9.648 3.325 -9.782 1.00 61.50 70 VAL A O 1
ATOM 561 N N . LYS A 1 71 ? 8.308 2.217 -11.197 1.00 74.12 71 LYS A N 1
ATOM 562 C CA . LYS A 1 71 ? 7.179 3.161 -11.087 1.00 74.12 71 LYS A CA 1
ATOM 563 C C . LYS A 1 71 ? 6.203 2.844 -9.954 1.00 74.12 71 LYS A C 1
ATOM 565 O O . LYS A 1 71 ? 5.467 3.738 -9.562 1.00 74.12 71 LYS A O 1
ATOM 570 N N . ILE A 1 72 ? 6.183 1.620 -9.420 1.00 84.81 72 ILE A N 1
ATOM 571 C CA . ILE A 1 72 ? 5.167 1.211 -8.431 1.00 84.81 72 ILE A CA 1
ATOM 572 C C . ILE A 1 72 ? 5.365 1.959 -7.115 1.00 84.81 72 ILE A C 1
ATOM 574 O O . ILE A 1 72 ? 4.467 2.669 -6.681 1.00 84.81 72 ILE A O 1
ATOM 578 N N . ARG A 1 73 ? 6.554 1.866 -6.510 1.00 85.25 73 ARG A N 1
ATOM 579 C CA . ARG A 1 73 ? 6.852 2.518 -5.229 1.00 85.25 73 ARG A CA 1
ATOM 580 C C . ARG A 1 73 ? 6.514 4.016 -5.201 1.00 85.25 73 ARG A C 1
ATOM 582 O O . ARG A 1 73 ? 5.715 4.392 -4.348 1.00 85.25 73 ARG A O 1
ATOM 589 N N . PRO A 1 74 ? 7.065 4.874 -6.084 1.00 87.44 74 PRO A N 1
ATOM 590 C CA . PRO A 1 74 ? 6.788 6.308 -6.010 1.00 87.44 74 PRO A CA 1
ATOM 591 C C . PRO A 1 74 ? 5.298 6.621 -6.190 1.00 87.44 74 PRO A C 1
ATOM 593 O O . PRO A 1 74 ? 4.790 7.520 -5.532 1.00 87.44 74 PRO A O 1
ATOM 596 N N . ARG A 1 75 ? 4.581 5.847 -7.015 1.00 89.50 75 ARG A N 1
ATOM 597 C CA . ARG A 1 75 ? 3.140 6.027 -7.236 1.00 89.50 75 ARG A CA 1
ATOM 598 C C . ARG A 1 75 ? 2.289 5.573 -6.059 1.00 89.50 75 ARG A C 1
ATOM 600 O O . ARG A 1 75 ? 1.316 6.235 -5.729 1.00 89.50 75 ARG A O 1
ATOM 607 N N . VAL A 1 76 ? 2.664 4.480 -5.400 1.00 89.56 76 VAL A N 1
ATOM 608 C CA . VAL A 1 76 ? 1.994 4.031 -4.174 1.00 89.56 76 VAL A CA 1
ATOM 609 C C . VAL A 1 76 ? 2.254 5.018 -3.032 1.00 89.56 76 VAL A C 1
ATOM 611 O O . VAL A 1 76 ? 1.327 5.347 -2.300 1.00 89.56 76 VAL A O 1
ATOM 614 N N . GLU A 1 77 ? 3.476 5.545 -2.892 1.00 90.62 77 GLU A N 1
ATOM 615 C CA . GLU A 1 77 ? 3.775 6.592 -1.904 1.00 90.62 77 GLU A CA 1
ATOM 616 C C . GLU A 1 77 ? 2.960 7.875 -2.153 1.00 90.62 77 GLU A C 1
ATOM 618 O O . GLU A 1 77 ? 2.406 8.428 -1.205 1.00 90.62 77 GLU A O 1
ATOM 623 N N . GLU A 1 78 ? 2.879 8.336 -3.406 1.00 92.31 78 GLU A N 1
ATOM 624 C CA . GLU A 1 78 ? 2.064 9.488 -3.824 1.00 92.31 78 GLU A CA 1
ATOM 625 C C . GLU A 1 78 ? 0.5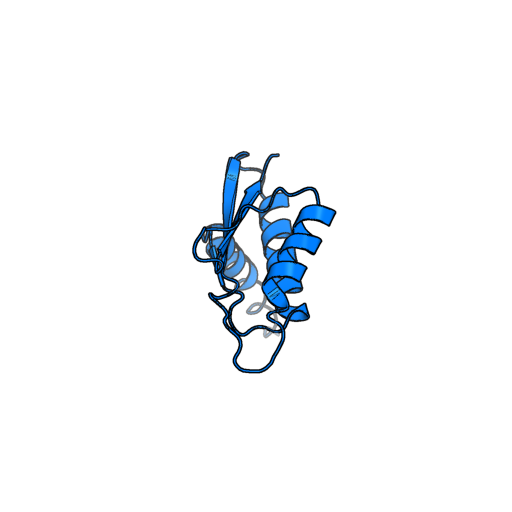88 9.279 -3.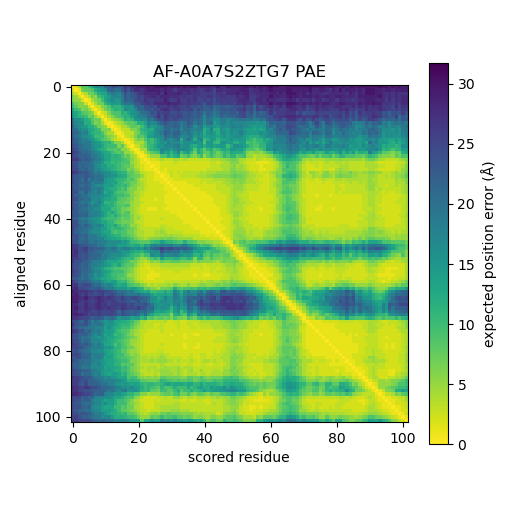457 1.00 92.31 78 GLU A C 1
ATOM 627 O O . GLU A 1 78 ? 0.034 10.060 -2.685 1.00 92.31 78 GLU A O 1
ATOM 632 N N . TYR A 1 79 ? 0.004 8.158 -3.884 1.00 92.56 79 TYR A N 1
ATOM 633 C CA . TYR A 1 79 ? -1.387 7.801 -3.598 1.00 92.56 79 TYR A CA 1
ATOM 634 C C . TYR A 1 79 ? -1.704 7.745 -2.094 1.00 92.56 79 TYR A C 1
ATOM 636 O O . TYR A 1 79 ? -2.756 8.200 -1.641 1.00 92.56 79 TYR A O 1
ATOM 644 N N . LEU A 1 80 ? -0.790 7.199 -1.285 1.00 92.06 80 LEU A N 1
ATOM 645 C CA . LEU A 1 80 ? -0.958 7.139 0.168 1.00 92.06 80 LEU A CA 1
ATOM 646 C C . LEU A 1 80 ? -0.921 8.536 0.805 1.00 92.06 80 LEU A C 1
ATOM 648 O O . LEU A 1 80 ? -1.734 8.815 1.685 1.00 92.06 80 LEU A O 1
ATOM 652 N N . ARG A 1 81 ? -0.023 9.421 0.350 1.00 92.00 81 ARG A N 1
ATOM 653 C CA . ARG A 1 81 ? 0.061 10.808 0.843 1.00 92.00 81 ARG A CA 1
ATOM 654 C C . ARG A 1 81 ? -1.165 11.635 0.457 1.00 92.00 81 ARG A C 1
ATOM 656 O O . ARG A 1 81 ? -1.644 12.399 1.289 1.00 92.00 81 ARG A O 1
ATOM 663 N N . GLU A 1 82 ? -1.696 11.463 -0.755 1.00 93.25 82 GLU A N 1
ATOM 664 C CA . GLU A 1 82 ? -2.947 12.106 -1.198 1.00 93.25 82 GLU A CA 1
ATOM 665 C C . GLU A 1 82 ? -4.129 11.738 -0.294 1.00 93.25 82 GLU A C 1
ATOM 667 O O . GLU A 1 82 ? -4.981 12.570 0.006 1.00 93.25 82 GLU A O 1
ATOM 672 N N . ARG A 1 83 ? -4.137 10.501 0.210 1.00 88.56 83 ARG A N 1
ATOM 673 C CA . ARG A 1 83 ? -5.112 10.004 1.188 1.00 88.56 83 ARG A CA 1
ATOM 674 C C . ARG A 1 83 ? -4.732 10.289 2.646 1.00 88.56 83 ARG A C 1
ATOM 676 O O . ARG A 1 83 ? -5.293 9.683 3.550 1.00 88.56 83 ARG A O 1
ATOM 683 N N . GLN A 1 84 ? -3.785 11.200 2.878 1.00 89.31 84 GLN A N 1
ATOM 684 C CA . GLN A 1 84 ? -3.325 11.645 4.200 1.00 89.31 84 GLN A CA 1
ATOM 685 C C . GLN A 1 84 ? -2.673 10.555 5.073 1.00 89.31 84 GLN A C 1
ATOM 687 O O . GLN A 1 84 ? -2.463 10.756 6.271 1.00 89.31 84 GLN A O 1
ATOM 692 N N . TYR A 1 85 ? -2.271 9.424 4.487 1.00 89.81 85 TYR A N 1
ATOM 693 C CA . TYR A 1 85 ? -1.440 8.437 5.171 1.00 89.81 85 TYR A CA 1
ATOM 694 C C . TYR A 1 85 ? 0.027 8.884 5.189 1.00 89.81 85 TYR A C 1
ATOM 696 O O . TYR A 1 85 ? 0.500 9.606 4.310 1.00 89.81 85 TYR A O 1
ATOM 704 N N . GLN A 1 86 ? 0.780 8.410 6.185 1.00 90.06 86 GLN A N 1
ATOM 705 C CA . GLN A 1 86 ? 2.215 8.679 6.317 1.00 90.06 86 GLN A CA 1
ATOM 706 C C . GLN A 1 86 ? 3.036 7.437 5.927 1.00 90.06 86 GLN A C 1
ATOM 708 O O . GLN A 1 86 ? 3.361 6.628 6.803 1.00 90.06 86 GLN A O 1
ATOM 713 N N . PRO A 1 87 ? 3.369 7.246 4.633 1.00 90.50 87 PRO A N 1
ATOM 714 C CA . PRO A 1 87 ? 4.183 6.117 4.204 1.00 90.50 87 PRO A CA 1
ATOM 715 C C . PRO A 1 87 ? 5.613 6.229 4.741 1.00 90.50 87 PRO A C 1
ATOM 717 O O . PRO A 1 87 ? 6.290 7.241 4.556 1.00 90.50 87 PRO A O 1
ATOM 720 N N . ARG A 1 88 ? 6.083 5.159 5.382 1.00 89.06 88 ARG A N 1
ATOM 721 C CA . ARG A 1 88 ? 7.464 4.960 5.825 1.00 89.06 88 ARG A CA 1
ATOM 722 C C . ARG A 1 88 ? 8.081 3.806 5.061 1.00 89.06 88 ARG A C 1
ATOM 724 O O . ARG A 1 88 ? 7.634 2.668 5.186 1.00 89.06 88 ARG A O 1
ATOM 731 N N . THR A 1 89 ? 9.134 4.084 4.316 1.00 82.69 89 THR A N 1
ATOM 732 C CA . THR A 1 89 ? 9.821 3.051 3.543 1.00 82.69 89 THR A CA 1
ATOM 733 C C . THR A 1 89 ? 11.000 2.494 4.330 1.00 82.69 89 THR A C 1
ATOM 735 O O . THR A 1 89 ? 11.675 3.226 5.054 1.00 82.69 89 THR A O 1
ATOM 738 N N . ASP A 1 90 ? 11.223 1.190 4.220 1.00 74.81 90 ASP A N 1
ATOM 739 C CA . ASP A 1 90 ? 12.389 0.540 4.797 1.00 74.81 90 ASP A CA 1
ATOM 740 C C . ASP A 1 90 ? 13.694 0.944 4.085 1.00 74.81 90 ASP A C 1
ATOM 742 O O . ASP A 1 90 ? 13.709 1.366 2.926 1.00 74.81 90 ASP A O 1
ATOM 746 N N . ASN A 1 91 ? 14.825 0.778 4.778 1.00 65.69 91 ASN A N 1
ATOM 747 C CA . ASN A 1 91 ? 16.153 1.067 4.222 1.00 65.69 91 ASN A CA 1
ATOM 748 C C . ASN A 1 91 ? 16.503 0.166 3.022 1.00 65.69 91 ASN A C 1
ATOM 750 O O . ASN A 1 91 ? 17.372 0.510 2.225 1.00 65.69 91 ASN A O 1
ATOM 754 N N . LEU A 1 92 ? 15.829 -0.984 2.888 1.00 66.75 92 LEU A N 1
ATOM 755 C CA . LEU A 1 92 ? 16.000 -1.927 1.778 1.00 66.75 92 LEU A CA 1
ATOM 756 C C . LEU A 1 92 ? 15.159 -1.550 0.546 1.00 66.75 92 LEU A C 1
ATOM 758 O O . LEU A 1 92 ? 15.309 -2.162 -0.512 1.00 66.75 92 LEU A O 1
ATOM 762 N N . GLY A 1 93 ? 14.309 -0.527 0.668 1.00 67.31 93 GLY A N 1
ATOM 763 C CA . GLY A 1 93 ? 13.610 0.135 -0.423 1.00 67.31 93 GLY A CA 1
ATOM 764 C C . GLY A 1 93 ? 12.506 -0.675 -1.094 1.00 67.31 93 GLY A C 1
ATOM 765 O O . GLY A 1 93 ? 12.043 -0.251 -2.154 1.00 67.31 93 GLY A O 1
ATOM 766 N N . GLY A 1 94 ? 12.108 -1.804 -0.502 1.00 80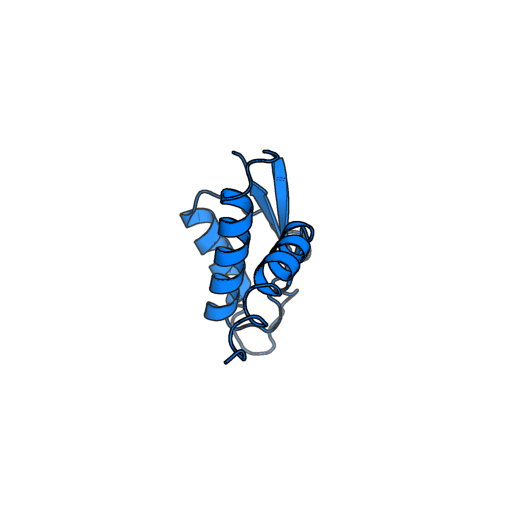.69 94 GLY A N 1
ATOM 767 C CA . GLY A 1 94 ? 11.155 -2.751 -1.078 1.00 80.69 94 GLY A CA 1
ATOM 768 C C . GLY A 1 94 ? 9.810 -2.811 -0.366 1.00 80.69 94 GLY A C 1
ATOM 769 O O . GLY A 1 94 ? 8.893 -3.452 -0.885 1.00 80.69 94 GLY A O 1
ATOM 770 N N . VAL A 1 95 ? 9.672 -2.151 0.787 1.00 86.19 95 VAL A N 1
ATOM 771 C CA . VAL A 1 95 ? 8.458 -2.202 1.606 1.00 86.19 95 VAL A CA 1
ATOM 772 C C . VAL A 1 95 ? 8.043 -0.802 2.040 1.00 86.19 95 VAL A C 1
ATOM 774 O O . VAL A 1 95 ? 8.815 -0.078 2.665 1.00 86.19 95 VAL A O 1
ATOM 777 N N . ILE A 1 96 ? 6.796 -0.434 1.748 1.00 89.06 96 ILE A N 1
ATOM 778 C CA . ILE A 1 96 ? 6.162 0.789 2.247 1.00 89.06 96 ILE A CA 1
ATOM 779 C C . ILE A 1 96 ? 5.269 0.418 3.427 1.00 89.06 96 ILE A C 1
ATOM 781 O O . ILE A 1 96 ? 4.360 -0.389 3.287 1.00 89.06 96 ILE A O 1
ATOM 785 N N . ASN A 1 97 ? 5.486 1.039 4.576 1.00 89.44 97 ASN A N 1
ATOM 786 C CA . ASN A 1 97 ? 4.695 0.829 5.780 1.00 89.44 97 ASN A CA 1
ATOM 787 C C . ASN A 1 97 ? 3.791 2.030 6.030 1.00 89.44 97 ASN A C 1
ATOM 789 O O . ASN A 1 97 ? 4.243 3.169 5.939 1.00 89.44 97 ASN A O 1
ATOM 793 N N . ILE A 1 98 ? 2.547 1.795 6.425 1.00 89.81 98 ILE A N 1
ATOM 794 C CA . ILE A 1 98 ? 1.657 2.833 6.951 1.00 89.81 98 ILE A CA 1
ATOM 795 C C . ILE A 1 98 ? 1.105 2.414 8.305 1.00 89.81 98 ILE A C 1
ATOM 797 O O . ILE A 1 98 ? 0.995 1.225 8.611 1.00 89.81 98 ILE A O 1
ATOM 801 N N . VAL A 1 99 ? 0.739 3.406 9.109 1.00 86.31 99 VAL A N 1
ATOM 802 C CA . VAL A 1 99 ? -0.053 3.218 10.323 1.00 86.31 99 VAL A CA 1
ATOM 803 C C . VAL A 1 99 ? -1.415 3.844 10.069 1.00 86.31 99 VAL A C 1
ATOM 805 O O . VAL A 1 99 ? -1.488 5.005 9.668 1.00 86.31 99 VAL A O 1
ATOM 808 N N . ILE A 1 100 ? -2.484 3.084 10.290 1.00 82.19 100 ILE A N 1
ATOM 809 C CA . ILE A 1 100 ? -3.842 3.623 10.248 1.00 82.19 100 ILE A CA 1
ATOM 810 C C . ILE A 1 100 ? -4.149 4.234 11.612 1.00 82.19 100 ILE A C 1
ATOM 812 O O . ILE A 1 100 ? -4.189 3.531 12.625 1.00 82.19 100 ILE A O 1
ATOM 816 N N . HIS A 1 101 ? -4.364 5.545 11.623 1.00 72.00 101 HIS A N 1
ATOM 817 C CA . HIS A 1 101 ? -4.877 6.283 12.769 1.00 72.00 101 HIS A CA 1
ATOM 818 C C . HIS A 1 101 ? 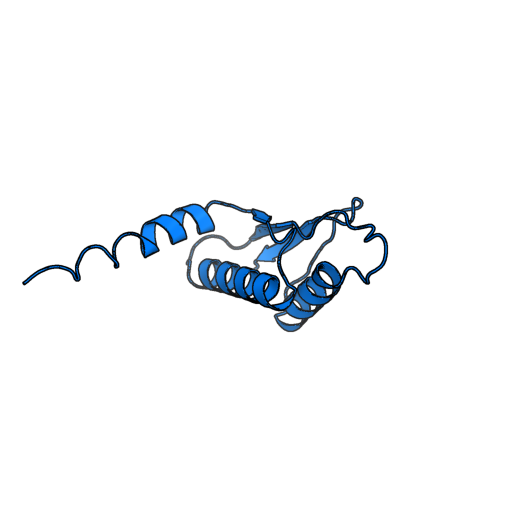-6.359 6.564 12.503 1.00 72.00 101 HIS A C 1
ATOM 820 O O . HIS A 1 101 ? -6.678 7.333 11.601 1.00 72.00 101 HIS A O 1
ATOM 826 N N . LYS A 1 102 ? -7.238 5.875 13.234 1.00 63.69 102 LYS A N 1
ATOM 827 C CA . LYS A 1 102 ? -8.660 6.226 13.346 1.00 63.69 102 LYS A CA 1
ATOM 828 C C . LYS A 1 102 ? -8.864 7.090 14.574 1.00 63.69 102 LYS A C 1
ATOM 830 O O . LYS A 1 102 ? -8.166 6.788 15.578 1.00 63.69 102 LYS A O 1
#

Solvent-accessible surface area (backbone atoms only — not comparable to full-atom values): 6099 Å² total; per-residue (Å²): 137,88,87,75,78,76,70,69,65,56,55,62,56,50,50,54,55,57,64,70,44,44,62,47,83,37,53,92,52,53,56,69,58,35,50,52,53,51,52,53,54,51,53,57,55,70,71,45,98,74,66,61,68,44,61,39,36,38,31,47,40,66,73,80,54,93,87,51,84,76,57,46,54,64,51,50,49,49,57,37,44,77,70,73,40,65,72,44,67,46,97,75,62,21,39,40,32,36,58,47,80,115

InterPro domains:
  IPR002625 Smr domain [PF01713] (24-84)
  IPR002625 Smr domain [PS50828] (24-102)
  IPR036063 Smr domain superfamily [G3DSA:3.30.1370.110] (5-100)
  IPR036063 Smr domain superfamily [SSF160443] (23-95)
  IPR053020 Smr domain-containing protein [PTHR47417] (20-100)

Nearest PDB structures (foldseek):
  4azw-assembly1_A  TM=4.371E-01  e=6.560E+00  Escherichia coli
  3ezj-assembly4_G  TM=2.749E-01  e=4.712E+00  Escherichia coli ETEC H10407
  3oss-assembly1_D  TM=2.845E-01  e=7.009E+00  Escherichia coli ETEC H10407
  3ezj-assembly4_C  TM=2.704E-01  e=8.001E+00  Escherichia coli ETEC H10407

Sequence (102 aa):
MSQFLFRLTQSRFLESRFHQKTSVDLHGYTVEDALKLVSLKLDCEERTDGRSGRRIEFITGRGKSTGGSVKIRPRVEEYLRERQYQPRTDNLGGVINIVIHK